Protein AF-0000000086034983 (afdb_homodimer)

Organism: Dendrobium nobile (NCBI:txid94219)

pLDDT: mean 88.92, std 17.41, range [31.22, 98.88]

Solvent-accessible surface area (backbone atoms only — not comparable to full-atom values): 8663 Å² total; per-residue (Å²): 131,74,75,64,92,64,78,87,52,60,51,79,51,65,70,58,24,52,54,49,41,54,55,49,50,53,51,48,50,51,47,51,51,50,46,27,44,33,48,69,35,36,31,39,39,40,36,40,47,97,85,66,48,80,46,74,46,64,33,84,63,25,66,58,56,50,51,52,52,51,54,53,52,57,63,71,97,129,73,77,64,92,63,76,87,53,60,51,80,51,65,71,58,25,52,53,48,41,55,55,48,50,52,51,49,49,51,48,52,52,49,46,26,43,33,48,69,34,36,32,40,39,39,35,40,46,97,86,65,48,79,45,74,46,65,34,85,65,26,65,60,55,48,50,54,52,50,53,53,52,58,62,73,98

InterPro domains:
  IPR002100 Transcription factor, MADS-box [PF00319] (10-57)
  IPR002100 Transcription factor, MADS-box [PR00404] (3-23)
  IPR002100 Transcription factor, MADS-box [PR00404] (23-38)
  IPR002100 Transcription factor, MADS-box [PR00404] (38-59)
  IPR002100 Transcription factor, MADS-box [PS50066] (1-61)
  IPR002100 Transcription factor, MADS-box [SM00432] (1-60)
  IPR036879 Transcription factor, MADS-box superfamily [G3DSA:3.40.1810.10] (14-73)
  IPR036879 Transcription factor, MADS-box superfamily [SSF55455] (2-64)
  IPR050142 MADS-box/MEF2 Transcription Factor [PTHR48019] (3-61)

Secondary structure (DSSP, 8-state):
-------------HHHHHHHHHHHHHHHHHHHHHHHHHHT-EEEEEEE-TT--EEEEE-TTHHHHHHHHHHHHHHH-/-----PPP-----HHHHHHHHHHHHHHHHHHHHHHHHHHT-EEEEEEE-TT--EEEEE-TTHHHHHHHHHHHHHHH-

Structure (mmCIF, N/CA/C/O backbone):
data_AF-0000000086034983-model_v1
#
loop_
_entity.id
_entity.type
_entity.pdbx_description
1 polymer 'MADS-box domain-containing protein'
#
loop_
_atom_site.group_PDB
_atom_site.id
_atom_site.type_symbol
_atom_site.label_atom_id
_atom_site.label_alt_id
_atom_site.label_comp_id
_atom_site.label_asym_id
_atom_site.label_entity_id
_atom_site.label_seq_id
_atom_site.pdbx_PDB_ins_code
_atom_site.Cartn_x
_atom_site.Cartn_y
_atom_site.Cartn_z
_atom_site.occupancy
_atom_site.B_iso_or_equiv
_atom_site.auth_seq_id
_atom_site.auth_comp_id
_atom_site.auth_asym_id
_atom_site.auth_atom_id
_atom_site.pdbx_PDB_model_num
ATOM 1 N N . MET A 1 1 ? -11.727 2.355 -26.031 1 31.22 1 MET A N 1
ATOM 2 C CA . MET A 1 1 ? -12.062 0.942 -25.875 1 31.22 1 MET A CA 1
ATOM 3 C C . MET A 1 1 ? -11.914 0.508 -24.422 1 31.22 1 MET A C 1
ATOM 5 O O . MET A 1 1 ? -10.844 0.65 -23.844 1 31.22 1 MET A O 1
ATOM 9 N N . GLY A 1 2 ? -12.852 0.705 -23.609 1 33.72 2 GLY A N 1
ATOM 10 C CA . GLY A 1 2 ? -12.977 0.355 -22.203 1 33.72 2 GLY A CA 1
ATOM 11 C C . GLY A 1 2 ? -12.695 -1.11 -21.922 1 33.72 2 GLY A C 1
ATOM 12 O O . GLY A 1 2 ? -13.281 -1.989 -22.562 1 33.72 2 GLY A O 1
ATOM 13 N N . ARG A 1 3 ? -11.547 -1.669 -22 1 44.16 3 ARG A N 1
ATOM 14 C CA . ARG A 1 3 ? -11.445 -3.125 -21.969 1 44.16 3 ARG A CA 1
ATOM 15 C C . ARG A 1 3 ? -12.477 -3.727 -21.031 1 44.16 3 ARG A C 1
ATOM 17 O O . ARG A 1 3 ? -12.977 -3.047 -20.125 1 44.16 3 ARG A O 1
ATOM 24 N N . GLY A 1 4 ? -13.617 -4.191 -21.531 1 47.16 4 GLY A N 1
ATOM 25 C CA . GLY A 1 4 ? -14.664 -4.898 -20.828 1 47.16 4 GLY A CA 1
ATOM 26 C C . GLY A 1 4 ? -14.281 -5.266 -19.406 1 47.16 4 GLY A C 1
ATOM 27 O O . GLY A 1 4 ? -13.109 -5.164 -19.031 1 47.16 4 GLY A O 1
ATOM 28 N N . LYS A 1 5 ? -15.25 -5.086 -18.516 1 60.44 5 LYS A N 1
ATOM 29 C CA . LYS A 1 5 ? -15.117 -5.512 -17.125 1 60.44 5 LYS A CA 1
ATOM 30 C C . LYS A 1 5 ? -14.477 -6.895 -17.031 1 60.44 5 LYS A C 1
ATOM 32 O O . LYS A 1 5 ? -15.164 -7.914 -17.125 1 60.44 5 LYS A O 1
ATOM 37 N N . THR A 1 6 ? -13.227 -6.938 -17.656 1 73.62 6 THR A N 1
ATOM 38 C CA . THR A 1 6 ? -12.625 -8.258 -17.531 1 73.62 6 THR A CA 1
ATOM 39 C C . THR A 1 6 ? -12.453 -8.633 -16.062 1 73.62 6 THR A C 1
ATOM 41 O O . THR A 1 6 ? -12.156 -7.777 -15.227 1 73.62 6 THR A O 1
ATOM 44 N N . GLU A 1 7 ? -12.805 -9.781 -15.859 1 87 7 GLU A N 1
ATOM 45 C CA . GLU A 1 7 ? -12.625 -10.32 -14.516 1 87 7 GLU A CA 1
ATOM 46 C C . GLU A 1 7 ? -11.156 -10.344 -14.125 1 87 7 GLU A C 1
ATOM 48 O O . GLU A 1 7 ? -10.297 -10.68 -14.938 1 87 7 GLU A O 1
ATOM 53 N N . LEU A 1 8 ? -10.898 -9.773 -13.047 1 94.56 8 LEU A N 1
ATOM 54 C CA . LEU A 1 8 ? -9.547 -9.828 -12.5 1 94.56 8 LEU A CA 1
ATOM 55 C C . LEU A 1 8 ? -9.156 -11.258 -12.148 1 94.56 8 LEU A C 1
ATOM 57 O O . LEU A 1 8 ? -9.805 -11.891 -11.305 1 94.56 8 LEU A O 1
ATOM 61 N N . LYS A 1 9 ? -8.172 -11.703 -12.859 1 96.25 9 LYS A N 1
ATOM 62 C CA . LYS A 1 9 ? -7.691 -13.062 -12.617 1 96.25 9 LYS A CA 1
ATOM 63 C C . LYS A 1 9 ? -6.168 -13.117 -12.648 1 96.25 9 LYS A C 1
ATOM 65 O O . LYS A 1 9 ? -5.523 -12.305 -13.312 1 96.25 9 LYS A O 1
ATOM 70 N N . ARG A 1 10 ? -5.703 -14.164 -12.008 1 97.44 10 ARG A N 1
ATOM 71 C CA . ARG A 1 10 ? -4.262 -14.391 -11.992 1 97.44 10 ARG A CA 1
ATOM 72 C C . ARG A 1 10 ? -3.719 -14.555 -13.414 1 97.44 10 ARG A C 1
ATOM 74 O O . ARG A 1 10 ? -4.328 -15.242 -14.234 1 97.44 10 ARG A O 1
ATOM 81 N N . ILE A 1 11 ? -2.615 -13.945 -13.547 1 97.75 11 ILE A N 1
ATOM 82 C CA . ILE A 1 11 ? -1.914 -14.117 -14.812 1 97.75 11 ILE A CA 1
ATOM 83 C C . ILE A 1 11 ? -1.232 -15.477 -14.852 1 97.75 11 ILE A C 1
ATOM 85 O O . ILE A 1 11 ? -0.445 -15.812 -13.961 1 97.75 11 ILE A O 1
ATOM 89 N N . ASP A 1 12 ? -1.409 -16.297 -15.883 1 97.62 12 ASP A N 1
ATOM 90 C CA . ASP A 1 12 ? -0.927 -17.672 -15.953 1 97.62 12 ASP A CA 1
ATOM 91 C C . ASP A 1 12 ? 0.537 -17.719 -16.391 1 97.62 12 ASP A C 1
ATOM 93 O O . ASP A 1 12 ? 1.312 -18.531 -15.891 1 97.62 12 ASP A O 1
ATOM 97 N N . SER A 1 13 ? 0.872 -16.938 -17.312 1 97.81 13 SER A N 1
ATOM 98 C CA . SER A 1 13 ? 2.262 -16.922 -17.75 1 97.81 13 SER A CA 1
ATOM 99 C C . SER A 1 13 ? 3.178 -16.375 -16.672 1 97.81 13 SER A C 1
ATOM 101 O O . SER A 1 13 ? 3.018 -15.234 -16.219 1 97.81 13 SER A O 1
ATOM 103 N N . SER A 1 14 ? 4.152 -17.172 -16.328 1 96.38 14 SER A N 1
ATOM 104 C CA . SER A 1 14 ? 5.066 -16.766 -15.266 1 96.38 14 SER A CA 1
ATOM 105 C C . SER A 1 14 ? 5.859 -15.523 -15.672 1 96.38 14 SER A C 1
ATOM 107 O O . SER A 1 14 ? 6.082 -14.633 -14.852 1 96.38 14 SER A O 1
ATOM 109 N N . THR A 1 15 ? 6.277 -15.492 -16.906 1 96.75 15 THR A N 1
ATOM 110 C CA . THR A 1 15 ? 7.062 -14.367 -17.406 1 96.75 15 THR A CA 1
ATOM 111 C C . THR A 1 15 ? 6.238 -13.078 -17.359 1 96.75 15 THR A C 1
ATOM 113 O O . THR A 1 15 ? 6.699 -12.055 -16.875 1 96.75 15 THR A O 1
ATOM 116 N N . SER A 1 16 ? 5.016 -13.141 -17.828 1 98.12 16 SER A N 1
ATOM 117 C CA . SER A 1 16 ? 4.141 -11.977 -17.828 1 98.12 16 SER A CA 1
ATOM 118 C C . SER A 1 16 ? 3.783 -11.562 -16.391 1 98.12 16 SER A C 1
ATOM 120 O O . SER A 1 16 ? 3.699 -10.367 -16.094 1 98.12 16 SER A O 1
ATOM 122 N N . ARG A 1 17 ? 3.598 -12.57 -15.594 1 97.81 17 ARG A N 1
ATOM 123 C CA . ARG A 1 17 ? 3.234 -12.312 -14.203 1 97.81 17 ARG A CA 1
ATOM 124 C C . ARG A 1 17 ? 4.352 -11.57 -13.477 1 97.81 17 ARG A C 1
ATOM 126 O O . ARG A 1 17 ? 4.09 -10.672 -12.672 1 97.81 17 ARG A O 1
ATOM 133 N N . ARG A 1 18 ? 5.469 -11.914 -13.75 1 97.44 18 ARG A N 1
ATOM 134 C CA . ARG A 1 18 ? 6.621 -11.273 -13.125 1 97.44 18 ARG A CA 1
ATOM 135 C C . ARG A 1 18 ? 6.777 -9.836 -13.609 1 97.44 18 ARG A C 1
ATOM 137 O O . ARG A 1 18 ? 7.094 -8.945 -12.82 1 97.44 18 ARG A O 1
ATOM 144 N N . VAL A 1 19 ? 6.598 -9.648 -14.898 1 98.25 19 VAL A N 1
ATOM 145 C CA . VAL A 1 19 ? 6.715 -8.312 -15.461 1 98.25 19 VAL A CA 1
ATOM 146 C C . VAL A 1 19 ? 5.625 -7.41 -14.883 1 98.25 19 VAL A C 1
ATOM 148 O O . VAL A 1 19 ? 5.895 -6.27 -14.492 1 98.25 19 VAL A O 1
ATOM 151 N N . THR A 1 20 ? 4.398 -7.883 -14.844 1 98.19 20 THR A N 1
ATOM 152 C CA . THR A 1 20 ? 3.277 -7.125 -14.297 1 98.19 20 THR A CA 1
ATOM 153 C C . THR A 1 20 ? 3.502 -6.809 -12.82 1 98.19 20 THR A C 1
ATOM 155 O O . THR A 1 20 ? 3.229 -5.695 -12.367 1 98.19 20 THR A O 1
ATOM 158 N N . PHE A 1 21 ? 4.031 -7.762 -12.117 1 98.62 21 PHE A N 1
ATOM 159 C CA . PHE A 1 21 ? 4.328 -7.52 -10.711 1 98.62 21 PHE A CA 1
ATOM 160 C C . PHE A 1 21 ? 5.238 -6.309 -10.547 1 98.62 21 PHE A C 1
ATOM 162 O O . PHE A 1 21 ? 4.965 -5.418 -9.742 1 98.62 21 PHE A O 1
ATOM 169 N N . SER A 1 22 ? 6.254 -6.297 -11.312 1 98.19 22 SER A N 1
ATOM 170 C CA . SER A 1 22 ? 7.223 -5.211 -11.188 1 98.19 22 SER A CA 1
ATOM 171 C C . SER A 1 22 ? 6.574 -3.859 -11.469 1 98.19 22 SER A C 1
ATOM 173 O O . SER A 1 22 ? 6.801 -2.893 -10.742 1 98.19 22 SER A O 1
ATOM 175 N N . LYS A 1 23 ? 5.793 -3.818 -12.469 1 98.25 23 LYS A N 1
ATOM 176 C CA . LYS A 1 23 ? 5.137 -2.572 -12.852 1 98.25 23 LYS A CA 1
ATOM 177 C C . LYS A 1 23 ? 4.125 -2.135 -11.797 1 98.25 23 LYS A C 1
ATOM 179 O O . LYS A 1 23 ? 4.117 -0.974 -11.383 1 98.25 23 LYS A O 1
ATOM 184 N N . GLN A 1 24 ? 3.35 -3.102 -11.398 1 98.56 24 GLN A N 1
ATOM 185 C CA . GLN A 1 24 ? 2.283 -2.791 -10.445 1 98.56 24 GLN A CA 1
ATOM 186 C C . GLN A 1 24 ? 2.85 -2.48 -9.062 1 98.56 24 GLN A C 1
ATOM 188 O O . GLN A 1 24 ? 2.305 -1.646 -8.336 1 98.56 24 GLN A O 1
ATOM 193 N N . MET A 1 25 ? 3.873 -3.146 -8.742 1 98.69 25 MET A N 1
ATOM 194 C CA . MET A 1 25 ? 4.48 -2.893 -7.441 1 98.69 25 MET A CA 1
ATOM 195 C C . MET A 1 25 ? 5.051 -1.48 -7.371 1 98.69 25 MET A C 1
ATOM 197 O O . MET A 1 25 ? 4.871 -0.781 -6.375 1 98.69 25 MET A O 1
ATOM 201 N N . LYS A 1 26 ? 5.699 -1.016 -8.398 1 98.56 26 LYS A N 1
ATOM 202 C CA . LYS A 1 26 ? 6.227 0.344 -8.469 1 98.56 26 LYS A CA 1
ATOM 203 C C . LYS A 1 26 ? 5.102 1.374 -8.367 1 98.56 26 LYS A C 1
ATOM 205 O O . LYS A 1 26 ? 5.242 2.385 -7.672 1 98.56 26 LYS A O 1
ATOM 210 N N . CYS A 1 27 ? 4.043 1.103 -9.062 1 98.5 27 CYS A N 1
ATOM 211 C CA . CYS A 1 27 ? 2.885 1.987 -9.023 1 98.5 27 CYS A CA 1
ATOM 212 C C . CYS A 1 27 ? 2.326 2.088 -7.609 1 98.5 27 CYS A C 1
ATOM 214 O O . CYS A 1 27 ? 2.021 3.182 -7.133 1 98.5 27 CYS A O 1
ATOM 216 N N . LEU A 1 28 ? 2.207 0.948 -7.008 1 98.88 28 LEU A N 1
ATOM 217 C CA . LEU A 1 28 ? 1.655 0.893 -5.66 1 98.88 28 LEU A CA 1
ATOM 218 C C . LEU A 1 28 ? 2.508 1.704 -4.691 1 98.88 28 LEU A C 1
ATOM 220 O O . LEU A 1 28 ? 1.982 2.504 -3.914 1 98.88 28 LEU A O 1
ATOM 224 N N . LEU A 1 29 ? 3.832 1.535 -4.805 1 98.81 29 LEU A N 1
ATOM 225 C CA . LEU A 1 29 ? 4.734 2.252 -3.908 1 98.81 29 LEU A CA 1
ATOM 226 C C . LEU A 1 29 ? 4.695 3.752 -4.184 1 98.81 29 LEU A C 1
ATOM 228 O O . LEU A 1 29 ? 4.73 4.559 -3.254 1 98.81 29 LEU A O 1
ATOM 232 N N . LYS A 1 30 ? 4.637 4.105 -5.414 1 98.44 30 LYS A N 1
ATOM 233 C CA . LYS A 1 30 ? 4.547 5.52 -5.77 1 98.44 30 LYS A CA 1
ATOM 234 C C . LYS A 1 30 ? 3.281 6.152 -5.191 1 98.44 30 LYS A C 1
ATOM 236 O O . LYS A 1 30 ? 3.322 7.266 -4.664 1 98.44 30 LYS A O 1
ATOM 241 N N . LYS A 1 31 ? 2.182 5.395 -5.266 1 98.62 31 LYS A N 1
ATOM 242 C CA . LYS A 1 31 ? 0.918 5.926 -4.766 1 98.62 31 LYS A CA 1
ATOM 243 C C . LYS A 1 31 ? 0.943 6.059 -3.246 1 98.62 31 LYS A C 1
ATOM 245 O O . LYS A 1 31 ? 0.333 6.977 -2.688 1 98.62 31 LYS A O 1
ATOM 250 N N . ALA A 1 32 ? 1.593 5.164 -2.576 1 98.81 32 ALA A N 1
ATOM 251 C CA . ALA A 1 32 ? 1.742 5.281 -1.128 1 98.81 32 ALA A CA 1
ATOM 252 C C . ALA A 1 32 ? 2.555 6.516 -0.757 1 98.81 32 ALA A C 1
ATOM 254 O O . ALA A 1 32 ? 2.221 7.227 0.196 1 98.81 32 ALA A O 1
ATOM 255 N N . PHE A 1 33 ? 3.631 6.766 -1.498 1 98.62 33 PHE A N 1
ATOM 256 C CA . PHE A 1 33 ? 4.461 7.945 -1.269 1 98.62 33 PHE A CA 1
ATOM 257 C C . PHE A 1 33 ? 3.66 9.219 -1.487 1 98.62 33 PHE A C 1
ATOM 259 O O . PHE A 1 33 ? 3.729 10.148 -0.678 1 98.62 33 PHE A O 1
ATOM 266 N N . VAL A 1 34 ? 2.961 9.258 -2.545 1 98.38 34 VAL A N 1
ATOM 267 C CA . VAL A 1 34 ? 2.145 10.422 -2.883 1 98.38 34 VAL A CA 1
ATOM 268 C C . VAL A 1 34 ? 1.138 10.688 -1.768 1 98.38 34 VAL A C 1
ATOM 270 O O . VAL A 1 34 ? 1.017 11.82 -1.288 1 98.38 34 VAL A O 1
ATOM 273 N N . LEU A 1 35 ? 0.481 9.633 -1.382 1 98.5 35 LEU A N 1
ATOM 274 C CA . LEU A 1 35 ? -0.49 9.758 -0.299 1 98.5 35 LEU A CA 1
ATOM 275 C C . LEU A 1 35 ? 0.162 10.336 0.954 1 98.5 35 LEU A C 1
ATOM 277 O O . LEU A 1 35 ? -0.385 11.242 1.58 1 98.5 35 LEU A O 1
ATOM 281 N N . SER A 1 36 ? 1.319 9.789 1.324 1 98.62 36 SER A N 1
ATOM 282 C CA . SER A 1 36 ? 2.023 10.203 2.533 1 98.62 36 SER A CA 1
ATOM 283 C C . SER A 1 36 ? 2.379 11.688 2.484 1 98.62 36 SER A C 1
ATOM 285 O O . SER A 1 36 ? 2.268 12.391 3.488 1 98.62 36 SER A O 1
ATOM 287 N N . VAL A 1 37 ? 2.779 12.164 1.363 1 98 37 VAL A N 1
ATOM 288 C CA . VAL A 1 37 ? 3.236 13.539 1.237 1 98 37 VAL A CA 1
ATOM 289 C C . VAL A 1 37 ? 2.033 14.477 1.137 1 98 37 VAL A C 1
ATOM 291 O O . VAL A 1 37 ? 1.942 15.461 1.872 1 98 37 VAL A O 1
ATOM 294 N N . LEU A 1 38 ? 1.085 14.125 0.325 1 97.88 38 LEU A N 1
ATOM 295 C CA . LEU A 1 38 ? -0.048 15.016 0.096 1 97.88 38 LEU A CA 1
ATOM 296 C C . LEU A 1 38 ? -0.888 15.164 1.36 1 97.88 38 LEU A C 1
ATOM 298 O O . LEU A 1 38 ? -1.397 16.25 1.648 1 97.88 38 LEU A O 1
ATOM 302 N N . CYS A 1 39 ? -0.994 14.07 2.041 1 98.31 39 CYS A N 1
ATOM 303 C CA . CYS A 1 39 ? -1.974 14.086 3.123 1 98.31 39 CYS A CA 1
ATOM 304 C C . CYS A 1 39 ? -1.285 14.07 4.48 1 98.31 39 CYS A C 1
ATOM 306 O O . CYS A 1 39 ? -1.949 14.109 5.52 1 98.31 39 CYS A O 1
ATOM 308 N N . HIS A 1 40 ? 0.029 13.977 4.492 1 97.56 40 HIS A N 1
ATOM 309 C CA . HIS A 1 40 ? 0.793 13.93 5.734 1 97.56 40 HIS A CA 1
ATOM 310 C C . HIS A 1 40 ? 0.24 12.875 6.688 1 97.56 40 HIS A C 1
ATOM 312 O O . HIS A 1 40 ? -0.056 13.172 7.844 1 97.56 40 HIS A O 1
ATOM 318 N N . VAL A 1 41 ? 0.112 11.734 6.207 1 97.69 41 VAL A N 1
ATOM 319 C CA . VAL A 1 41 ? -0.403 10.625 7.008 1 97.69 41 VAL A CA 1
ATOM 320 C C . VAL A 1 41 ? 0.63 9.508 7.066 1 97.69 41 VAL A C 1
ATOM 322 O O . VAL A 1 41 ? 1.572 9.477 6.27 1 97.69 41 VAL A O 1
ATOM 325 N N . GLU A 1 42 ? 0.419 8.602 8.047 1 97.81 42 GLU A N 1
ATOM 326 C CA . GLU A 1 42 ? 1.254 7.41 8.164 1 97.81 42 GLU A CA 1
ATOM 327 C C . GLU A 1 42 ? 0.714 6.273 7.297 1 97.81 42 GLU A C 1
ATOM 329 O O . GLU A 1 42 ? -0.473 5.949 7.363 1 97.81 42 GLU A O 1
ATOM 334 N N . VAL A 1 43 ? 1.562 5.766 6.5 1 98.56 43 VAL A N 1
ATOM 335 C CA . VAL A 1 43 ? 1.181 4.695 5.586 1 98.56 43 VAL A CA 1
ATOM 336 C C . VAL A 1 43 ? 2.332 3.701 5.449 1 98.56 43 VAL A C 1
ATOM 338 O O . VAL A 1 43 ? 3.502 4.094 5.445 1 98.56 43 VAL A O 1
ATOM 341 N N . GLY A 1 44 ? 2.016 2.447 5.418 1 98.62 44 GLY A N 1
ATOM 342 C CA . GLY A 1 44 ? 2.953 1.365 5.168 1 98.62 44 GLY A CA 1
ATOM 343 C C . GLY A 1 44 ? 2.459 0.376 4.133 1 98.62 44 GLY A C 1
ATOM 344 O O . GLY A 1 44 ? 1.273 0.04 4.102 1 98.62 44 GLY A O 1
ATOM 345 N N . VAL A 1 45 ? 3.342 -0.047 3.238 1 98.75 45 VAL A N 1
ATOM 346 C CA . VAL A 1 45 ? 3.098 -1.077 2.234 1 98.75 45 VAL A CA 1
ATOM 347 C C . VAL A 1 45 ? 4.203 -2.129 2.293 1 98.75 45 VAL A C 1
ATOM 349 O O . VAL A 1 45 ? 5.383 -1.793 2.434 1 98.75 45 VAL A O 1
ATOM 352 N N . ILE A 1 46 ? 3.793 -3.346 2.189 1 98.19 46 ILE A N 1
ATOM 353 C CA . ILE A 1 46 ? 4.762 -4.43 2.098 1 98.19 46 ILE A CA 1
ATOM 354 C C . ILE A 1 46 ? 4.246 -5.508 1.148 1 98.19 46 ILE A C 1
ATOM 356 O O . ILE A 1 46 ? 3.061 -5.852 1.175 1 98.19 46 ILE A O 1
ATOM 360 N N . ALA A 1 47 ? 5.105 -6.012 0.31 1 9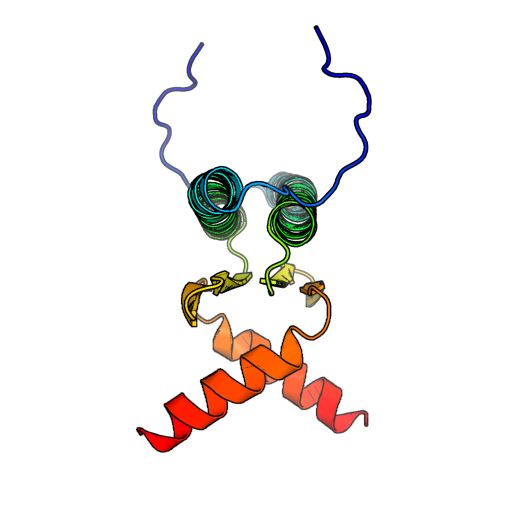8.31 47 ALA A N 1
ATOM 361 C CA . ALA A 1 47 ? 4.754 -7.113 -0.582 1 98.31 47 ALA A CA 1
ATOM 362 C C . ALA A 1 47 ? 5.922 -8.078 -0.753 1 98.31 47 ALA A C 1
ATOM 364 O O . ALA A 1 47 ? 7.078 -7.711 -0.519 1 98.31 47 ALA A O 1
ATOM 365 N N . PHE A 1 48 ? 5.578 -9.219 -1.139 1 96.81 48 PHE A N 1
ATOM 366 C CA . PHE A 1 48 ? 6.559 -10.281 -1.327 1 96.81 48 PHE A CA 1
ATOM 367 C C . PHE A 1 48 ? 6.488 -10.836 -2.74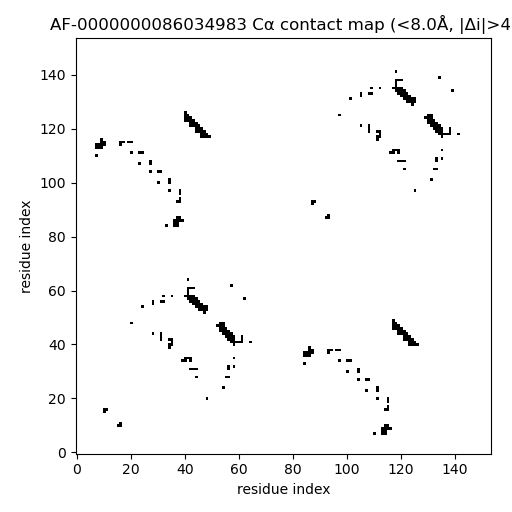6 1 96.81 48 PHE A C 1
ATOM 369 O O . PHE A 1 48 ? 5.414 -11.203 -3.223 1 96.81 48 PHE A O 1
ATOM 376 N N . SER A 1 49 ? 7.641 -10.891 -3.371 1 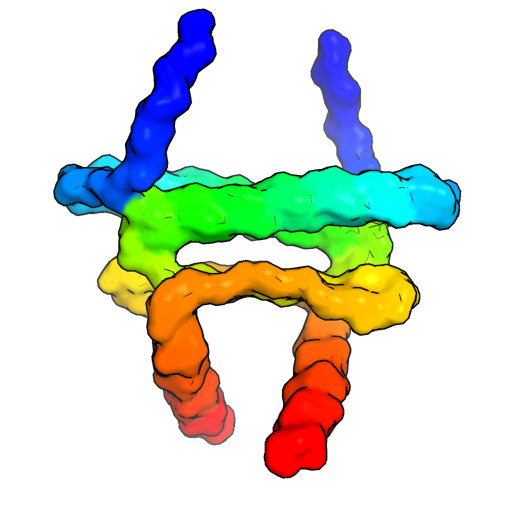96 49 SER A N 1
ATOM 377 C CA . SER A 1 49 ? 7.676 -11.492 -4.699 1 96 49 SER A CA 1
ATOM 378 C C . SER A 1 49 ? 7.695 -13.016 -4.613 1 96 49 SER A C 1
ATOM 380 O O . SER A 1 49 ? 7.891 -13.578 -3.535 1 96 49 SER A O 1
ATOM 382 N N . SER A 1 50 ? 7.5 -13.562 -5.805 1 93.38 50 SER A N 1
ATOM 383 C CA . SER A 1 50 ? 7.543 -15.023 -5.875 1 93.38 50 SER A CA 1
ATOM 384 C C . SER A 1 50 ? 8.945 -15.547 -5.574 1 93.38 50 SER A C 1
ATOM 386 O O . SER A 1 50 ? 9.109 -16.703 -5.199 1 93.38 50 SER A O 1
ATOM 388 N N . GLN A 1 51 ? 9.945 -14.672 -5.742 1 92.62 51 GLN A N 1
ATOM 389 C CA . GLN A 1 51 ? 11.328 -15.07 -5.484 1 92.62 51 GLN A CA 1
ATOM 390 C C . GLN A 1 51 ? 11.719 -14.781 -4.043 1 92.62 51 GLN A C 1
ATOM 392 O O . GLN A 1 51 ? 12.859 -15.039 -3.643 1 92.62 51 GLN A O 1
ATOM 397 N N . GLY A 1 52 ? 10.867 -14.195 -3.291 1 89.81 52 GLY A N 1
ATOM 398 C CA . GLY A 1 52 ? 11.141 -13.969 -1.881 1 89.81 52 GLY A CA 1
ATOM 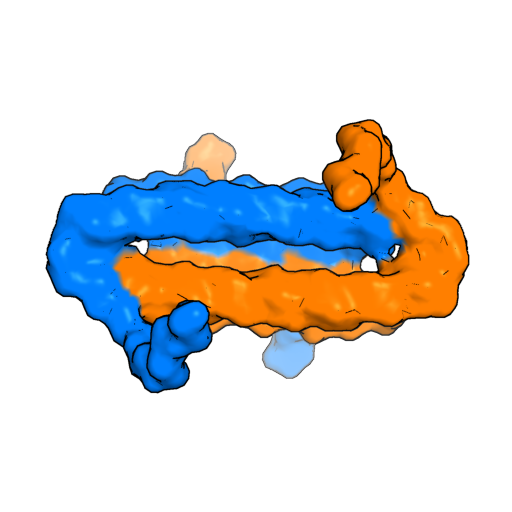399 C C . GLY A 1 52 ? 11.68 -12.586 -1.592 1 89.81 52 GLY A C 1
ATOM 400 O O . GLY A 1 52 ? 12.07 -12.289 -0.462 1 89.81 52 GLY A O 1
ATOM 401 N N . LYS A 1 53 ? 11.727 -11.844 -2.588 1 94.25 53 LYS A N 1
ATOM 402 C CA . LYS A 1 53 ? 12.164 -10.469 -2.377 1 94.25 53 LYS A CA 1
ATOM 403 C C . LYS A 1 53 ? 11.078 -9.648 -1.692 1 94.25 53 LYS A C 1
ATOM 405 O O . LYS A 1 53 ? 9.891 -9.789 -2.008 1 94.25 53 LYS A O 1
ATOM 410 N N . VAL A 1 54 ? 11.57 -8.781 -0.769 1 96 54 VAL A N 1
ATOM 411 C CA . VAL A 1 54 ? 10.641 -7.938 -0.03 1 96 54 VAL A CA 1
ATOM 412 C C . VAL A 1 54 ? 10.633 -6.527 -0.621 1 96 54 VAL A C 1
ATOM 414 O O . VAL A 1 54 ? 11.695 -5.945 -0.861 1 96 54 VAL A O 1
ATOM 417 N N . TYR A 1 55 ? 9.469 -5.973 -0.908 1 97.62 55 TYR A N 1
ATOM 418 C CA . TYR A 1 55 ? 9.242 -4.594 -1.317 1 97.62 55 TYR A CA 1
ATOM 419 C C . 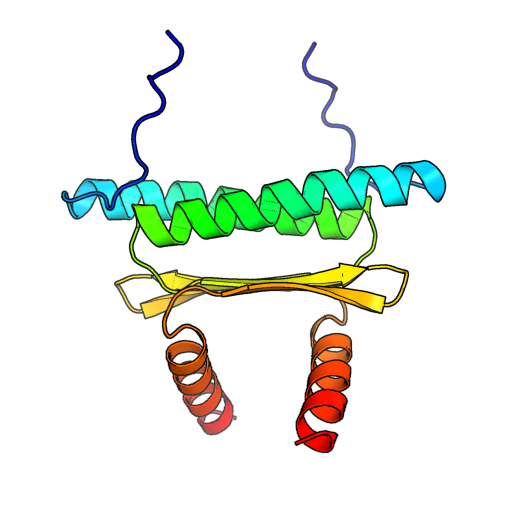TYR A 1 55 ? 8.422 -3.842 -0.275 1 97.62 55 TYR A C 1
ATOM 421 O O . TYR A 1 55 ? 7.426 -4.363 0.231 1 97.62 55 TYR A O 1
ATOM 429 N N . ASP A 1 56 ? 8.891 -2.629 0.042 1 97.06 56 ASP A N 1
ATOM 430 C CA . ASP A 1 56 ? 8.109 -1.95 1.077 1 97.06 56 ASP A CA 1
ATOM 431 C C . ASP A 1 56 ? 8.266 -0.434 0.974 1 97.06 56 ASP A C 1
ATOM 433 O O . ASP A 1 56 ? 9.156 0.058 0.275 1 97.06 56 ASP A O 1
ATOM 437 N N . PHE A 1 57 ? 7.387 0.256 1.493 1 98.38 57 PHE A N 1
ATOM 438 C CA . PHE A 1 57 ? 7.367 1.688 1.765 1 98.38 57 PHE A CA 1
ATOM 439 C C . PHE A 1 57 ? 6.742 1.974 3.125 1 98.38 57 PHE A C 1
ATOM 441 O O . PHE A 1 57 ? 5.758 1.341 3.506 1 98.38 57 PHE A O 1
ATOM 448 N N . ALA A 1 58 ? 7.355 2.85 3.809 1 98 58 ALA A N 1
ATOM 449 C CA . ALA A 1 58 ? 6.789 3.316 5.07 1 98 58 ALA A CA 1
ATOM 450 C C . ALA A 1 58 ? 7.059 4.805 5.277 1 98 58 ALA A C 1
ATOM 452 O O . ALA A 1 58 ? 8.18 5.273 5.086 1 98 58 ALA A O 1
ATOM 453 N N . SER A 1 59 ? 5.984 5.527 5.535 1 97.06 59 SER A N 1
ATOM 454 C CA . SER A 1 59 ? 6.176 6.941 5.848 1 97.06 59 SER A CA 1
ATOM 455 C C . SER A 1 59 ? 6.91 7.121 7.168 1 97.06 59 SER A C 1
ATOM 457 O O . SER A 1 59 ? 7.125 6.156 7.906 1 97.06 59 SER A O 1
ATOM 459 N N . SER A 1 60 ? 7.176 8.422 7.426 1 90.12 60 SER A N 1
ATOM 460 C CA . SER A 1 60 ? 7.934 8.703 8.641 1 90.12 60 SER A CA 1
ATOM 461 C C . SER A 1 60 ? 7.141 8.328 9.891 1 90.12 60 SER A C 1
ATOM 463 O O . SER A 1 60 ? 5.941 8.609 9.977 1 90.12 60 SER A O 1
ATOM 465 N N . CYS A 1 61 ? 7.621 7.547 10.812 1 91.12 61 CYS A N 1
ATOM 466 C CA . CYS A 1 61 ? 7.074 7.184 12.109 1 91.12 61 CYS A CA 1
ATOM 467 C C . CYS A 1 61 ? 5.98 6.129 11.969 1 91.12 61 CYS A C 1
ATOM 469 O O . CYS A 1 61 ? 5.172 5.941 12.875 1 91.12 61 CYS A O 1
ATOM 471 N N . PHE A 1 62 ? 5.859 5.688 10.836 1 94.44 62 PHE A N 1
ATOM 472 C CA . PHE A 1 62 ? 4.852 4.668 10.562 1 94.44 62 PHE A CA 1
ATOM 473 C C . PHE A 1 62 ? 4.879 3.584 11.633 1 94.44 62 PHE A C 1
ATOM 475 O O . PHE A 1 62 ? 3.83 3.16 12.125 1 94.44 62 PHE A O 1
ATOM 482 N N . PHE A 1 63 ? 6.004 3.148 12.023 1 90.75 63 PHE A N 1
ATOM 483 C CA . PHE A 1 63 ? 6.137 2.012 12.93 1 90.75 63 PHE A CA 1
ATOM 484 C C . PHE A 1 63 ? 5.688 2.387 14.336 1 90.75 63 PHE A C 1
ATOM 486 O O . PHE A 1 63 ? 5.195 1.539 15.086 1 90.75 63 PHE A O 1
ATOM 493 N N . LEU A 1 64 ? 5.879 3.639 14.633 1 92 64 LEU A N 1
ATOM 494 C CA . LEU A 1 64 ? 5.359 4.113 15.914 1 92 64 LEU A CA 1
ATOM 495 C C . LEU A 1 64 ? 3.836 4.012 15.953 1 92 64 LEU A C 1
ATOM 497 O O . LEU A 1 64 ? 3.266 3.527 16.922 1 92 64 LEU A O 1
ATOM 501 N N . SER A 1 65 ? 3.215 4.457 14.945 1 92.38 65 SER A N 1
ATOM 502 C CA . SER A 1 65 ? 1.761 4.387 14.844 1 92.38 65 SER A CA 1
ATOM 503 C C . SER A 1 65 ? 1.275 2.941 14.828 1 92.38 65 SER A C 1
ATOM 505 O O . SER A 1 65 ? 0.298 2.602 15.492 1 92.38 65 SER A O 1
ATOM 507 N N . LEU A 1 66 ? 1.928 2.146 14.086 1 91.25 66 LEU A N 1
ATOM 508 C CA . LEU A 1 66 ? 1.568 0.734 14.008 1 91.25 66 LEU A CA 1
ATOM 509 C C . LEU A 1 66 ? 1.655 0.07 15.375 1 91.25 66 LEU A C 1
ATOM 511 O O . LEU A 1 66 ? 0.77 -0.7 15.758 1 91.25 66 LEU A O 1
ATOM 515 N N . SER A 1 67 ? 2.768 0.313 16.062 1 89.94 67 SER A N 1
ATOM 516 C CA . SER A 1 67 ? 2.947 -0.251 17.391 1 89.94 67 SER A CA 1
ATOM 517 C C . SER A 1 67 ? 1.799 0.137 18.312 1 89.94 67 SER A C 1
ATOM 519 O O . SER A 1 67 ? 1.348 -0.673 19.125 1 89.94 67 SER A O 1
ATOM 521 N N . HIS A 1 68 ? 1.369 1.34 18.203 1 89.5 68 HIS A N 1
ATOM 522 C CA . HIS A 1 68 ? 0.269 1.821 19.031 1 89.5 68 HIS A CA 1
ATOM 523 C C . HIS A 1 68 ? -1.013 1.044 18.75 1 89.5 68 HIS A C 1
ATOM 525 O O . HIS A 1 68 ? -1.724 0.655 19.672 1 89.5 68 HIS A O 1
ATOM 531 N N . VAL A 1 69 ? -1.249 0.815 17.578 1 85.44 69 VAL A N 1
ATOM 532 C CA . VAL A 1 69 ? -2.461 0.109 17.188 1 85.44 69 VAL A CA 1
ATOM 533 C C . VAL A 1 69 ? -2.379 -1.351 17.625 1 85.44 69 VAL A C 1
ATOM 535 O O . VAL A 1 69 ? -3.365 -1.92 18.094 1 85.44 69 VAL A O 1
ATOM 538 N N . LEU A 1 70 ? -1.268 -1.977 17.406 1 82.31 70 LEU A N 1
ATOM 539 C CA . LEU A 1 70 ? -1.082 -3.377 17.766 1 82.31 70 LEU A CA 1
ATOM 540 C C . LEU A 1 70 ? -1.178 -3.562 19.281 1 82.31 70 LEU A C 1
ATOM 542 O O . LEU A 1 70 ? -1.703 -4.574 19.75 1 82.31 70 LEU A O 1
ATOM 546 N N . ASP A 1 71 ? -0.635 -2.688 20.031 1 81.69 71 ASP A N 1
ATOM 547 C CA . ASP A 1 71 ? -0.717 -2.736 21.484 1 81.69 71 ASP A CA 1
ATOM 548 C C . ASP A 1 71 ? -2.164 -2.615 21.969 1 81.69 71 ASP A C 1
ATOM 550 O O . ASP A 1 71 ? -2.578 -3.309 22.891 1 81.69 71 ASP A O 1
ATOM 554 N N . TYR A 1 72 ? -2.824 -1.78 21.297 1 71.62 72 TYR A N 1
ATOM 555 C CA . TYR A 1 72 ? -4.223 -1.584 21.672 1 71.62 72 TYR A CA 1
ATOM 556 C C . TYR A 1 72 ? -5.066 -2.791 21.266 1 71.62 72 TYR A C 1
ATOM 558 O O . TYR A 1 72 ? -5.969 -3.193 22.016 1 71.62 72 TYR A O 1
ATOM 566 N N . ALA A 1 73 ? -4.824 -3.379 20.125 1 68.56 73 ALA A N 1
ATOM 567 C CA . ALA A 1 73 ? -5.559 -4.562 19.688 1 68.56 73 ALA A CA 1
ATOM 568 C C . ALA A 1 73 ? -5.199 -5.777 20.547 1 68.56 73 ALA A C 1
ATOM 570 O O . ALA A 1 73 ? -6.027 -6.668 20.75 1 68.56 73 ALA A O 1
ATOM 571 N N . GLY A 1 74 ? -3.906 -5.953 20.703 1 58.66 74 GLY A N 1
ATOM 572 C CA . GLY A 1 74 ? -3.496 -7.035 21.594 1 58.66 74 GLY A CA 1
ATOM 573 C C . GLY A 1 74 ? -4.109 -6.945 22.969 1 58.66 74 GLY A C 1
ATOM 574 O O . GLY A 1 74 ? -4.355 -7.965 23.609 1 58.66 74 GLY A O 1
ATOM 575 N N . PHE A 1 75 ? -4.227 -5.707 23.469 1 47.91 75 PHE A N 1
ATOM 576 C CA . PHE A 1 75 ? -4.84 -5.57 24.781 1 47.91 75 PHE A CA 1
ATOM 577 C C . PHE A 1 75 ? -6.32 -5.938 24.734 1 47.91 75 PHE A C 1
ATOM 579 O O . PHE A 1 75 ? -6.898 -6.344 25.75 1 47.91 75 PHE A O 1
ATOM 586 N N . ARG A 1 76 ? -6.957 -5.711 23.656 1 42 76 ARG A N 1
ATOM 587 C CA . ARG A 1 76 ? -8.375 -6.066 23.672 1 42 76 ARG A CA 1
ATOM 588 C C . ARG A 1 76 ? -8.57 -7.559 23.422 1 42 76 ARG A C 1
ATOM 590 O O . ARG A 1 76 ? -9.688 -8.062 23.484 1 42 76 ARG A O 1
ATOM 597 N N . GLY A 1 77 ? -7.641 -8.258 23.016 1 37.34 77 GLY A N 1
ATOM 598 C CA . GLY A 1 77 ? -7.871 -9.695 23.016 1 37.34 77 GLY A CA 1
ATOM 599 C C . GLY A 1 77 ? -7.609 -10.344 24.359 1 37.34 77 GLY A C 1
ATOM 600 O O . GLY A 1 77 ? -6.902 -9.773 25.203 1 37.34 77 GLY A O 1
ATOM 601 N N . MET B 1 1 ? -2.844 19.656 -21 1 31.67 1 MET B N 1
ATOM 602 C CA . MET B 1 1 ? -2.113 20.484 -20.047 1 31.67 1 MET B CA 1
ATOM 603 C C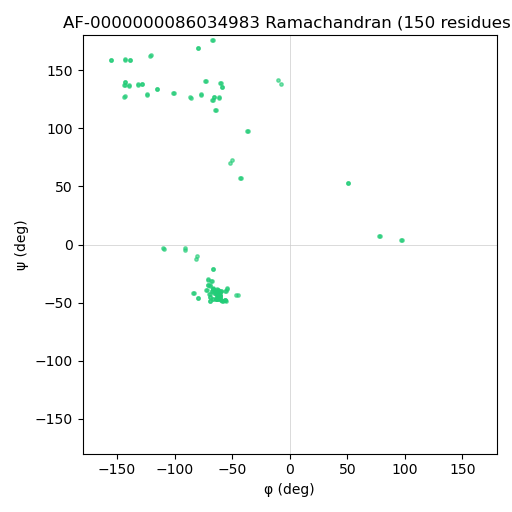 . MET B 1 1 ? -1.458 19.641 -18.969 1 31.67 1 MET B C 1
ATOM 605 O O . MET B 1 1 ? -2.141 18.891 -18.25 1 31.67 1 MET B O 1
ATOM 609 N N . GLY B 1 2 ? -0.368 19.062 -19.188 1 34.06 2 GLY B N 1
ATOM 610 C CA . GLY B 1 2 ? 0.451 18.266 -18.297 1 34.06 2 GLY B CA 1
ATOM 611 C C . GLY B 1 2 ? 0.733 18.953 -16.969 1 34.06 2 GLY B C 1
ATOM 612 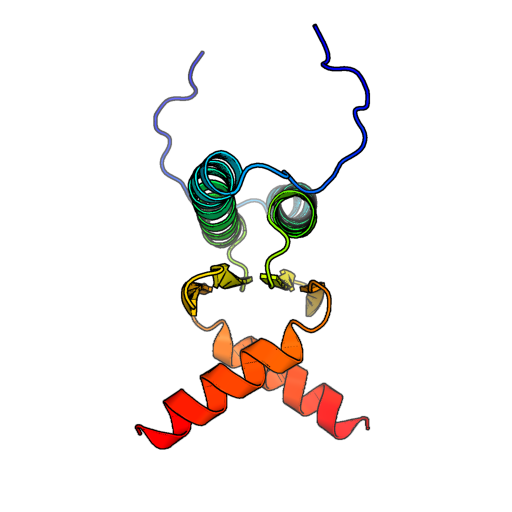O O . GLY B 1 2 ? 1.157 20.109 -16.938 1 34.06 2 GLY B O 1
ATOM 613 N N . ARG B 1 3 ? -0.123 19.109 -16.031 1 44.62 3 ARG B N 1
ATOM 614 C CA . ARG B 1 3 ? 0.17 19.984 -14.906 1 44.62 3 ARG B CA 1
ATOM 615 C C . ARG B 1 3 ? 1.638 19.891 -14.508 1 44.62 3 ARG B C 1
ATOM 617 O O . ARG B 1 3 ? 2.305 18.891 -14.805 1 44.62 3 ARG B O 1
ATOM 624 N N . GLY B 1 4 ? 2.486 20.812 -14.969 1 47.47 4 GLY B N 1
ATOM 625 C CA . GLY B 1 4 ? 3.889 20.953 -14.617 1 47.47 4 GLY B CA 1
ATOM 626 C C . GLY B 1 4 ? 4.305 20.078 -13.445 1 47.47 4 GLY B C 1
ATOM 627 O O . GLY B 1 4 ? 3.457 19.516 -12.75 1 47.47 4 GLY B O 1
ATOM 628 N N . LYS B 1 5 ? 5.52 19.547 -13.57 1 60.59 5 LYS B N 1
ATOM 629 C CA . LYS B 1 5 ? 6.164 18.812 -12.484 1 60.59 5 LYS B CA 1
ATOM 630 C C . LYS B 1 5 ? 5.965 19.516 -11.148 1 60.59 5 LYS B C 1
ATOM 632 O O . LYS B 1 5 ? 6.73 20.406 -10.797 1 60.59 5 LYS B O 1
ATOM 637 N N . THR B 1 6 ? 4.617 19.703 -10.852 1 73.94 6 THR B N 1
ATOM 638 C CA . THR B 1 6 ? 4.445 20.359 -9.562 1 73.94 6 THR B CA 1
ATOM 639 C C . THR B 1 6 ? 5.078 19.531 -8.445 1 73.94 6 THR B C 1
ATOM 641 O O . THR B 1 6 ? 5.035 18.297 -8.477 1 73.94 6 THR B O 1
ATOM 644 N N . GLU B 1 7 ? 5.707 20.219 -7.691 1 87.19 7 GLU B N 1
ATOM 645 C CA . GLU B 1 7 ? 6.301 19.594 -6.516 1 87.19 7 GLU B CA 1
ATOM 646 C C . GLU B 1 7 ? 5.23 19 -5.605 1 87.19 7 GLU B C 1
ATOM 648 O O . GLU B 1 7 ? 4.18 19.609 -5.398 1 87.19 7 GLU B O 1
ATOM 653 N N . LEU B 1 8 ? 5.41 17.812 -5.32 1 94.62 8 LEU B N 1
ATOM 654 C CA . LEU B 1 8 ? 4.516 17.156 -4.363 1 94.62 8 LEU B CA 1
ATOM 655 C C . LEU B 1 8 ? 4.66 17.781 -2.98 1 94.62 8 LEU B C 1
ATOM 657 O O . LEU B 1 8 ? 5.738 17.75 -2.387 1 94.62 8 LEU B O 1
ATOM 661 N N . LYS B 1 9 ? 3.586 18.359 -2.572 1 96.31 9 LYS B N 1
ATOM 662 C CA . LYS B 1 9 ? 3.578 19 -1.26 1 96.31 9 LYS B CA 1
ATOM 663 C C . LYS B 1 9 ? 2.27 18.734 -0.524 1 96.31 9 LYS B C 1
ATOM 665 O O . LYS B 1 9 ? 1.232 18.5 -1.153 1 96.31 9 LYS B O 1
ATOM 670 N N . ARG B 1 10 ? 2.391 18.891 0.774 1 97.5 10 ARG B N 1
ATOM 671 C CA . ARG B 1 10 ? 1.209 18.719 1.613 1 97.5 10 ARG B CA 1
ATOM 672 C C . ARG B 1 10 ? 0.119 19.719 1.231 1 97.5 10 ARG B C 1
ATOM 674 O O . ARG B 1 10 ? 0.401 20.891 0.994 1 97.5 10 ARG B O 1
ATOM 681 N N . ILE B 1 11 ? -1.012 19.156 1.251 1 97.69 11 ILE B N 1
ATOM 682 C CA . ILE B 1 11 ? -2.172 20.016 1.027 1 97.69 11 ILE B CA 1
ATOM 683 C C . ILE B 1 11 ? -2.475 20.812 2.293 1 97.69 11 ILE B C 1
ATOM 685 O O . ILE B 1 11 ? -2.654 20.25 3.369 1 97.69 11 ILE B O 1
ATOM 689 N N . ASP B 1 12 ? -2.643 22.125 2.221 1 97.62 12 ASP B N 1
ATOM 690 C CA . ASP B 1 12 ? -2.789 23 3.379 1 97.62 12 ASP B CA 1
ATOM 691 C C . ASP B 1 12 ? -4.234 23.031 3.873 1 97.62 12 ASP B C 1
ATOM 693 O O . ASP B 1 12 ? -4.48 23.047 5.078 1 97.62 12 ASP B O 1
ATOM 697 N N . SER B 1 13 ? -5.133 23.094 2.998 1 97.81 13 SER B N 1
ATOM 698 C CA . SER B 1 13 ? -6.535 23.094 3.402 1 97.81 13 SER B CA 1
ATOM 699 C C . SER B 1 13 ? -6.926 21.75 4.027 1 97.81 13 SER B C 1
ATOM 701 O O . SER B 1 13 ? -6.824 20.703 3.387 1 97.81 13 SER B O 1
ATOM 703 N N . SER B 1 14 ? -7.43 21.844 5.223 1 96.44 14 SER B N 1
ATOM 704 C CA . SER B 1 14 ? -7.809 20.625 5.926 1 96.44 14 SER B CA 1
ATOM 705 C C . SER B 1 14 ? -8.945 19.906 5.207 1 96.44 14 SER B C 1
ATOM 707 O O . SER B 1 14 ? -8.945 18.672 5.113 1 96.44 14 SER B O 1
ATOM 709 N N . THR B 1 15 ? -9.898 20.672 4.734 1 96.75 15 THR B N 1
ATOM 710 C CA . THR B 1 15 ? -11.039 20.094 4.043 1 96.75 15 THR B CA 1
ATOM 711 C C . THR B 1 15 ? -10.602 19.375 2.768 1 96.75 15 THR B C 1
ATOM 713 O O . THR B 1 15 ? -10.992 18.234 2.521 1 96.75 15 THR B O 1
ATOM 716 N N . SER B 1 16 ? -9.766 20 1.995 1 98.12 16 SER B N 1
ATOM 717 C CA . SER B 1 16 ? -9.258 19.391 0.766 1 98.12 16 SER B CA 1
ATOM 718 C C . SER B 1 16 ? -8.375 18.188 1.064 1 98.12 16 SER B C 1
ATOM 720 O O . SER B 1 16 ? -8.414 17.188 0.344 1 98.12 16 SER B O 1
ATOM 722 N N . ARG B 1 17 ? -7.609 18.344 2.113 1 97.88 17 ARG B N 1
ATOM 723 C CA . ARG B 1 17 ? -6.699 17.266 2.5 1 97.88 17 ARG B CA 1
ATOM 724 C C . ARG B 1 17 ? -7.477 16 2.889 1 97.88 17 ARG B C 1
ATOM 726 O O . ARG B 1 17 ? -7.07 14.891 2.553 1 97.88 17 ARG B O 1
ATOM 733 N N . ARG B 1 18 ? -8.492 16.203 3.504 1 97.44 18 ARG B N 1
ATOM 734 C CA . ARG B 1 18 ? -9.32 15.078 3.924 1 97.44 18 ARG B CA 1
ATOM 735 C C . ARG B 1 18 ? -9.992 14.422 2.725 1 97.44 18 ARG B C 1
ATOM 737 O O . ARG B 1 18 ? -10.094 13.188 2.658 1 97.44 18 ARG B O 1
ATOM 744 N N . VAL B 1 19 ? -10.484 15.227 1.836 1 98.25 19 VAL B N 1
ATOM 745 C CA . VAL B 1 19 ? -11.141 14.703 0.643 1 98.25 19 VAL B CA 1
ATOM 746 C C . VAL B 1 19 ? -10.125 13.922 -0.195 1 98.25 19 VAL B C 1
ATOM 748 O O . VAL B 1 19 ? -10.422 12.82 -0.667 1 98.25 19 VAL B O 1
ATOM 751 N N . THR B 1 20 ? -8.961 14.477 -0.417 1 98.19 20 THR B N 1
ATOM 752 C CA . THR B 1 20 ? -7.906 13.828 -1.188 1 98.19 20 THR B CA 1
ATOM 753 C C . THR B 1 20 ? -7.473 12.523 -0.521 1 98.19 20 THR B C 1
ATOM 755 O O . THR B 1 20 ? -7.27 11.508 -1.196 1 98.19 20 THR B O 1
ATOM 758 N N . PHE B 1 21 ? -7.379 12.555 0.77 1 98.62 21 PHE B N 1
ATOM 759 C CA . PHE B 1 21 ? -7.027 11.328 1.484 1 98.62 21 PHE B CA 1
ATOM 760 C C . PHE B 1 21 ? -8 10.203 1.141 1 98.62 21 PHE B C 1
ATOM 762 O O . PHE B 1 21 ? -7.578 9.094 0.817 1 98.62 21 PHE B O 1
ATOM 769 N N . SER B 1 22 ? -9.234 10.516 1.208 1 98.12 22 SER B N 1
ATOM 770 C CA . SER B 1 22 ? -10.242 9.492 0.958 1 98.12 22 SER B CA 1
ATOM 771 C C . SER B 1 22 ? -10.117 8.922 -0.451 1 98.12 22 SER B C 1
ATOM 773 O O . SER B 1 22 ? -10.18 7.707 -0.645 1 98.12 22 SER B O 1
ATOM 775 N N . LYS B 1 23 ? -9.922 9.766 -1.374 1 98.25 23 LYS B N 1
ATOM 776 C CA . LYS B 1 23 ? -9.812 9.344 -2.768 1 98.25 23 LYS B CA 1
ATOM 777 C C . LYS B 1 23 ? -8.547 8.516 -2.994 1 98.25 23 LYS B C 1
ATOM 779 O O . LYS B 1 23 ? -8.602 7.441 -3.596 1 98.25 23 LYS B O 1
ATOM 784 N N . GLN B 1 24 ? -7.477 9.055 -2.459 1 98.56 24 GLN B N 1
ATOM 785 C CA . GLN B 1 24 ? -6.191 8.406 -2.68 1 98.56 24 GLN B CA 1
ATOM 786 C C . GLN B 1 24 ? -6.094 7.098 -1.904 1 98.56 24 GLN B C 1
ATOM 788 O O . GLN B 1 24 ? -5.469 6.141 -2.367 1 98.56 24 GLN B O 1
ATOM 793 N N . MET B 1 25 ? -6.668 7.094 -0.785 1 98.69 25 MET B N 1
ATOM 794 C CA . MET B 1 25 ? -6.637 5.867 0.011 1 98.69 25 MET B CA 1
ATOM 795 C C . MET B 1 25 ? -7.402 4.746 -0.68 1 98.69 25 MET B C 1
ATOM 797 O O . MET B 1 25 ? -6.938 3.609 -0.732 1 98.69 25 MET B O 1
ATOM 801 N N . LYS B 1 26 ? -8.531 5.027 -1.243 1 98.56 26 LYS B N 1
ATOM 802 C CA . LYS B 1 26 ? -9.312 4.047 -1.99 1 98.56 26 LYS B CA 1
ATOM 803 C C . LYS B 1 26 ? -8.531 3.521 -3.191 1 98.56 26 LYS B C 1
ATOM 805 O O . LYS B 1 26 ? -8.547 2.322 -3.473 1 98.56 26 LYS B O 1
ATOM 810 N N . CYS B 1 27 ? -7.891 4.43 -3.869 1 98.5 27 CYS B N 1
ATOM 811 C CA . CYS B 1 27 ? -7.078 4.055 -5.02 1 98.5 27 CYS B CA 1
ATOM 812 C C . CYS B 1 27 ? -5.953 3.109 -4.609 1 98.5 27 CYS B C 1
ATOM 814 O O . CYS B 1 27 ? -5.711 2.104 -5.273 1 98.5 27 CYS B O 1
ATOM 816 N N . LEU B 1 28 ? -5.32 3.475 -3.539 1 98.88 28 LEU B N 1
ATOM 817 C CA . LEU B 1 28 ? -4.199 2.678 -3.047 1 98.88 28 LEU B CA 1
ATOM 818 C C . LEU B 1 28 ? -4.648 1.261 -2.709 1 98.88 28 LEU B C 1
ATOM 820 O O . LEU B 1 28 ? -4.008 0.289 -3.115 1 98.88 28 LEU B O 1
ATOM 824 N N . LEU B 1 29 ? -5.805 1.166 -2.029 1 98.81 29 LEU B N 1
ATOM 825 C CA . LEU B 1 29 ? -6.305 -0.147 -1.641 1 98.81 29 LEU B CA 1
ATOM 826 C C . LEU B 1 29 ? -6.727 -0.952 -2.865 1 98.81 29 LEU B C 1
ATOM 828 O O . LEU B 1 29 ? -6.496 -2.162 -2.928 1 98.81 29 LEU B O 1
ATOM 832 N N . LYS B 1 30 ? -7.332 -0.311 -3.787 1 98.5 30 LYS B N 1
ATOM 833 C CA . LYS B 1 30 ? -7.727 -0.992 -5.016 1 98.5 30 LYS B CA 1
ATOM 834 C C . LYS B 1 30 ? -6.508 -1.552 -5.75 1 98.5 30 LYS B C 1
ATOM 836 O O . LYS B 1 30 ? -6.539 -2.684 -6.238 1 98.5 30 LYS B O 1
ATOM 841 N N . LYS B 1 31 ? -5.438 -0.759 -5.773 1 98.62 31 LYS B N 1
ATOM 842 C CA . LYS B 1 31 ? -4.234 -1.199 -6.48 1 98.62 31 LYS B CA 1
ATOM 843 C C . LYS B 1 31 ? -3.57 -2.365 -5.754 1 98.62 31 LYS B C 1
ATOM 845 O O . LYS B 1 31 ? -2.986 -3.246 -6.391 1 98.62 31 LYS B O 1
ATOM 850 N N . ALA B 1 32 ? -3.613 -2.363 -4.461 1 98.81 32 ALA B N 1
ATOM 851 C CA . ALA B 1 32 ? -3.086 -3.496 -3.705 1 98.81 32 ALA B CA 1
ATOM 852 C C . ALA B 1 32 ? -3.877 -4.77 -4.004 1 98.81 32 ALA B C 1
ATOM 854 O O . ALA B 1 32 ? -3.297 -5.844 -4.156 1 98.81 32 ALA B O 1
ATOM 855 N N . PHE B 1 33 ? -5.203 -4.656 -4.062 1 98.62 33 PHE B N 1
ATOM 856 C CA . PHE B 1 33 ? -6.059 -5.793 -4.383 1 98.62 33 PHE B CA 1
ATOM 857 C C . PHE B 1 33 ? -5.754 -6.324 -5.777 1 98.62 33 PHE B C 1
ATOM 859 O O . PHE B 1 33 ? -5.633 -7.535 -5.973 1 98.62 33 PHE B O 1
ATOM 866 N N . VAL B 1 34 ? -5.664 -5.457 -6.695 1 98.38 34 VAL B N 1
ATOM 867 C CA . VAL B 1 34 ? -5.375 -5.824 -8.078 1 98.38 34 VAL B CA 1
ATOM 868 C C . VAL B 1 34 ? -4.047 -6.574 -8.148 1 98.38 34 VAL B C 1
ATOM 870 O O . VAL B 1 34 ? -3.965 -7.648 -8.75 1 98.38 34 VAL B O 1
ATOM 873 N N . LEU B 1 35 ? -3.062 -5.992 -7.512 1 98.5 35 LEU B N 1
ATOM 874 C CA . LEU B 1 35 ? -1.751 -6.629 -7.477 1 98.5 35 LEU B CA 1
ATOM 875 C C . LEU B 1 35 ? -1.847 -8.039 -6.914 1 98.5 35 LEU B C 1
ATOM 877 O O . LEU B 1 35 ? -1.283 -8.977 -7.484 1 98.5 35 LEU B O 1
ATOM 881 N N . SER B 1 36 ? -2.553 -8.188 -5.789 1 98.62 36 SER B N 1
ATOM 882 C CA . SER B 1 36 ? -2.68 -9.469 -5.113 1 98.62 36 SER B CA 1
ATOM 883 C C . SER B 1 36 ? -3.328 -10.516 -6.023 1 98.62 36 SER B C 1
ATOM 885 O O . SER B 1 36 ? -2.91 -11.672 -6.043 1 98.62 36 SER B O 1
ATOM 887 N N . VAL B 1 37 ? -4.305 -10.125 -6.77 1 98.06 37 VAL B N 1
ATOM 888 C CA . VAL B 1 37 ? -5.055 -11.062 -7.598 1 98.06 37 VAL B CA 1
ATOM 889 C C . VAL B 1 37 ? -4.273 -11.367 -8.875 1 98.06 37 VAL B C 1
ATOM 891 O O . VAL B 1 37 ? -4.066 -12.531 -9.227 1 98.06 37 VAL B O 1
ATOM 894 N N . LEU B 1 38 ? -3.764 -10.359 -9.492 1 97.88 38 LEU B N 1
ATOM 895 C CA . LEU B 1 38 ? -3.092 -10.555 -10.773 1 97.88 38 LEU B CA 1
ATOM 896 C C . LEU B 1 38 ? -1.812 -11.367 -10.594 1 97.88 38 LEU B C 1
ATOM 898 O O . LEU B 1 38 ? -1.472 -12.188 -11.445 1 97.88 38 LEU B O 1
ATOM 902 N N . CYS B 1 39 ? -1.153 -11.078 -9.523 1 98.31 39 CYS B N 1
ATOM 903 C CA . CYS B 1 39 ? 0.19 -11.633 -9.414 1 98.31 39 CYS B CA 1
ATOM 904 C C . CYS B 1 39 ? 0.244 -12.734 -8.359 1 98.31 39 CYS B C 1
ATOM 906 O O . CYS B 1 39 ? 1.292 -13.344 -8.148 1 98.31 39 CYS B O 1
ATOM 908 N N . HIS B 1 40 ? -0.855 -12.969 -7.668 1 97.56 40 HIS B N 1
ATOM 909 C CA . HIS B 1 40 ? -0.921 -13.977 -6.621 1 97.56 40 HIS B CA 1
ATOM 910 C C . HIS B 1 40 ? 0.227 -13.82 -5.629 1 97.56 40 HIS B C 1
ATOM 912 O O . HIS B 1 40 ? 0.959 -14.773 -5.363 1 97.56 40 HIS B O 1
ATOM 918 N N . VAL B 1 41 ? 0.346 -12.672 -5.145 1 97.75 41 VAL B N 1
ATOM 919 C CA . VAL B 1 41 ? 1.403 -12.391 -4.184 1 97.75 41 VAL B CA 1
ATOM 920 C C . VAL B 1 41 ? 0.79 -11.898 -2.871 1 97.75 41 VAL B C 1
ATOM 922 O O . VAL B 1 41 ? -0.385 -11.531 -2.83 1 97.75 41 VAL B O 1
ATOM 925 N N . GLU B 1 42 ? 1.626 -11.961 -1.809 1 97.94 42 GLU B N 1
ATOM 926 C CA . GLU B 1 42 ? 1.228 -11.422 -0.511 1 97.94 42 GLU B CA 1
ATOM 927 C C . GLU B 1 42 ? 1.532 -9.93 -0.415 1 97.94 42 GLU B C 1
ATOM 929 O O . GLU B 1 42 ? 2.65 -9.5 -0.702 1 97.94 42 GLU B O 1
ATOM 934 N N . VAL B 1 43 ? 0.538 -9.211 -0.092 1 98.56 43 VAL B N 1
ATOM 935 C CA . VAL B 1 43 ? 0.668 -7.758 0.003 1 98.56 43 VAL B CA 1
ATOM 936 C C . VAL B 1 43 ? -0.172 -7.238 1.168 1 98.56 43 VAL B C 1
ATOM 938 O O . VAL B 1 43 ? -1.262 -7.754 1.433 1 98.56 43 VAL B O 1
ATOM 941 N N . GLY B 1 44 ? 0.349 -6.301 1.895 1 98.62 44 GLY B N 1
ATOM 942 C CA . GLY B 1 44 ? -0.341 -5.594 2.963 1 98.62 44 GLY B CA 1
ATOM 943 C C . GLY B 1 44 ? -0.185 -4.086 2.881 1 98.62 44 GLY B C 1
ATOM 944 O O . GLY B 1 44 ? 0.892 -3.586 2.549 1 98.62 44 GLY B O 1
ATOM 945 N N . VAL B 1 45 ? -1.267 -3.359 3.117 1 98.75 45 VAL B N 1
ATOM 946 C CA . VAL B 1 45 ? -1.301 -1.902 3.199 1 98.75 45 VAL B CA 1
ATOM 947 C C . VAL B 1 45 ? -1.993 -1.475 4.492 1 98.75 45 VAL B C 1
ATOM 949 O O . VAL B 1 45 ? -3.012 -2.053 4.879 1 98.75 45 VAL B O 1
ATOM 952 N N . ILE B 1 46 ? -1.421 -0.49 5.098 1 98.12 46 ILE B N 1
ATOM 953 C CA . ILE B 1 46 ? -2.062 0.092 6.273 1 98.12 46 ILE B CA 1
ATOM 954 C C . ILE B 1 46 ? -1.828 1.602 6.293 1 98.12 46 ILE B C 1
ATOM 956 O O . ILE B 1 46 ? -0.728 2.07 5.992 1 98.12 46 ILE B O 1
ATOM 960 N N . ALA B 1 47 ? -2.842 2.35 6.613 1 98.25 47 ALA B N 1
ATOM 961 C CA . ALA B 1 47 ? -2.715 3.797 6.758 1 98.25 47 ALA B CA 1
ATOM 962 C C . ALA B 1 47 ? -3.592 4.316 7.895 1 98.25 47 ALA B C 1
ATOM 964 O O . ALA B 1 47 ? -4.547 3.65 8.297 1 98.25 47 ALA B O 1
ATOM 965 N N . PHE B 1 48 ? -3.238 5.43 8.32 1 96.69 48 PHE B N 1
ATOM 966 C CA . PHE B 1 48 ? -3.939 6.07 9.43 1 96.69 48 PHE B CA 1
ATOM 967 C C . PHE B 1 48 ? -4.426 7.457 9.031 1 96.69 48 PHE B C 1
ATOM 969 O O . PHE B 1 48 ? -3.654 8.273 8.516 1 96.69 48 PHE B O 1
ATOM 976 N N . SER B 1 49 ? -5.684 7.691 9.289 1 95.88 49 SER B N 1
ATOM 977 C CA . SER B 1 49 ? -6.207 9.031 9.031 1 95.88 49 SER B CA 1
ATOM 978 C C . SER B 1 49 ? -5.84 9.992 10.156 1 95.88 49 SER B C 1
ATOM 980 O O . SER B 1 49 ? -5.367 9.57 11.211 1 95.88 49 SER B O 1
ATOM 982 N N . SER B 1 50 ? -6.117 11.25 9.812 1 93.31 50 SER B N 1
ATOM 983 C CA . SER B 1 50 ? -5.855 12.266 10.828 1 93.31 50 SER B CA 1
ATOM 984 C C . SER B 1 50 ? -6.789 12.109 12.023 1 93.31 50 SER B C 1
ATOM 986 O O . SER B 1 50 ? -6.484 12.586 13.117 1 93.31 50 SER B O 1
ATOM 988 N N . GLN B 1 51 ? -7.91 11.43 11.789 1 92.56 51 GLN B N 1
ATOM 989 C CA . GLN B 1 51 ? -8.883 11.227 12.859 1 92.56 51 GLN B CA 1
ATOM 990 C C . GLN B 1 51 ? -8.602 9.93 13.609 1 92.56 51 GLN B C 1
ATOM 992 O O . GLN B 1 51 ? -9.32 9.578 14.555 1 92.56 51 GLN B O 1
ATOM 997 N N . GLY B 1 52 ? -7.664 9.172 13.18 1 89.88 52 GLY B N 1
ATOM 998 C CA . GLY B 1 52 ? -7.277 7.965 13.891 1 89.88 52 GLY B CA 1
ATOM 999 C C . GLY B 1 52 ? -7.91 6.707 13.32 1 89.88 52 GLY B C 1
ATOM 1000 O O . GLY B 1 52 ? -7.762 5.621 13.891 1 89.88 52 GLY B O 1
ATOM 1001 N N . LYS B 1 53 ? -8.594 6.906 12.305 1 94.19 53 LYS B N 1
ATOM 1002 C CA . LYS B 1 53 ? -9.172 5.738 11.648 1 94.19 53 LYS B CA 1
ATOM 1003 C C . LYS B 1 53 ? -8.109 4.93 10.914 1 94.19 53 LYS B C 1
ATOM 1005 O O . LYS B 1 53 ? -7.215 5.504 10.289 1 94.19 53 LYS B O 1
ATOM 1010 N N . VAL B 1 54 ? -8.281 3.586 11.031 1 95.75 54 VAL B N 1
ATOM 1011 C CA . VAL B 1 54 ? -7.324 2.695 10.383 1 95.75 54 VAL B CA 1
ATOM 1012 C C . VAL B 1 54 ? -7.91 2.17 9.07 1 95.75 54 VAL B C 1
ATOM 1014 O O . VAL B 1 54 ? -9.062 1.728 9.031 1 95.75 54 VAL B O 1
ATOM 1017 N N . TYR B 1 55 ? -7.168 2.248 7.98 1 97.56 55 TYR B N 1
ATOM 1018 C CA . TYR B 1 55 ? -7.469 1.657 6.68 1 97.56 55 TYR B CA 1
ATOM 1019 C C . TYR B 1 55 ? -6.441 0.592 6.316 1 97.56 55 TYR B C 1
ATOM 1021 O O . TYR B 1 55 ? -5.234 0.801 6.484 1 97.56 55 TYR B O 1
ATOM 1029 N N . ASP B 1 56 ? -6.953 -0.551 5.844 1 97.12 56 ASP B N 1
ATOM 1030 C CA . ASP B 1 56 ? -5.949 -1.57 5.551 1 97.12 56 ASP B CA 1
ATOM 1031 C C . ASP B 1 56 ? -6.461 -2.555 4.5 1 97.12 56 ASP B C 1
ATOM 1033 O O . ASP B 1 56 ? -7.656 -2.588 4.203 1 97.12 56 ASP B O 1
ATOM 1037 N N . PHE B 1 57 ? -5.609 -3.197 3.873 1 98.44 57 PHE B N 1
ATOM 1038 C CA . PHE B 1 57 ? -5.773 -4.352 2.998 1 98.44 57 PHE B CA 1
ATOM 1039 C C . PHE B 1 57 ? -4.664 -5.367 3.223 1 98.44 57 PHE B C 1
ATOM 1041 O O . PHE B 1 57 ? -3.502 -4.996 3.406 1 98.44 57 PHE B O 1
ATOM 1048 N N . ALA B 1 58 ? -5.051 -6.582 3.266 1 98 58 ALA B N 1
ATOM 1049 C CA . ALA B 1 58 ? -4.074 -7.668 3.338 1 98 58 ALA B CA 1
ATOM 1050 C C . ALA B 1 58 ? -4.535 -8.867 2.52 1 98 58 ALA B C 1
ATOM 1052 O O . ALA B 1 58 ? -5.688 -9.297 2.623 1 98 58 ALA B O 1
ATOM 1053 N N . SER B 1 59 ? -3.643 -9.312 1.643 1 97.25 59 SER B N 1
ATOM 1054 C CA . SER B 1 59 ? -3.967 -10.531 0.898 1 97.25 59 SER B CA 1
ATOM 1055 C C . SER B 1 59 ? -4.012 -11.742 1.815 1 97.25 59 SER B C 1
ATOM 1057 O O . SER B 1 59 ? -3.65 -11.656 2.99 1 97.25 59 SER B O 1
ATOM 1059 N N . SER B 1 60 ? -4.391 -12.875 1.166 1 90.44 60 SER B N 1
ATOM 1060 C CA . SER B 1 60 ? -4.52 -14.094 1.963 1 90.44 60 SER B CA 1
ATOM 1061 C C . SER B 1 60 ? -3.168 -14.539 2.514 1 90.44 60 SER B C 1
ATOM 1063 O O . SER B 1 60 ? -2.164 -14.523 1.799 1 90.44 60 SER B O 1
ATOM 1065 N N . CYS B 1 61 ? -2.969 -14.773 3.775 1 91.31 61 CYS B N 1
ATOM 1066 C CA . CYS B 1 61 ? -1.806 -15.328 4.461 1 91.31 61 CYS B CA 1
ATOM 1067 C C . CYS B 1 61 ? -0.713 -14.273 4.609 1 91.31 61 CYS B C 1
ATOM 1069 O O . CYS B 1 61 ? 0.453 -14.609 4.828 1 91.31 61 CYS B O 1
ATOM 1071 N N . PHE B 1 62 ? -1.049 -13.156 4.277 1 94.88 62 PHE B N 1
ATOM 1072 C CA . PHE B 1 62 ? -0.093 -12.062 4.375 1 94.88 62 PHE B CA 1
ATOM 1073 C C . PHE B 1 62 ? 0.62 -12.086 5.723 1 94.88 62 PHE B C 1
ATOM 1075 O O . PHE B 1 62 ? 1.84 -11.914 5.789 1 94.88 62 PHE B O 1
ATOM 1082 N N . PHE B 1 63 ? -0.067 -12.297 6.754 1 91.25 63 PHE B N 1
ATOM 1083 C CA . PHE B 1 63 ? 0.49 -12.195 8.094 1 91.25 63 PHE B CA 1
ATOM 1084 C C . PHE B 1 63 ? 1.455 -13.344 8.375 1 91.25 63 PHE B C 1
ATOM 1086 O O . PHE B 1 63 ? 2.41 -13.188 9.141 1 91.25 63 PHE B O 1
ATOM 1093 N N . LEU B 1 64 ? 1.163 -14.438 7.742 1 92.31 64 LEU B N 1
ATOM 1094 C CA . LEU B 1 64 ? 2.109 -15.547 7.844 1 92.31 64 LEU B CA 1
ATOM 1095 C C . LEU B 1 64 ? 3.449 -15.172 7.219 1 92.31 64 LEU B C 1
ATOM 1097 O O . LEU B 1 64 ? 4.504 -15.406 7.812 1 92.31 64 LEU B O 1
ATOM 1101 N N . SER B 1 65 ? 3.406 -14.633 6.09 1 92.69 65 SER B N 1
ATOM 1102 C CA . SER B 1 65 ? 4.617 -14.203 5.402 1 92.69 65 SER B CA 1
ATOM 1103 C C . SER B 1 65 ? 5.336 -13.102 6.184 1 92.69 65 SER B C 1
ATOM 1105 O O . SER B 1 65 ? 6.559 -13.133 6.32 1 92.69 65 SER B O 1
ATOM 1107 N N . LEU B 1 66 ? 4.598 -12.195 6.652 1 91.69 66 LEU B N 1
ATOM 1108 C CA . LEU B 1 66 ? 5.172 -11.102 7.434 1 91.69 66 LEU B CA 1
ATOM 1109 C C . LEU B 1 66 ? 5.887 -11.633 8.672 1 91.69 66 LEU B C 1
ATOM 1111 O O . LEU B 1 66 ? 6.988 -11.188 9 1 91.69 66 LEU B O 1
ATOM 1115 N N . SER B 1 67 ? 5.215 -12.523 9.391 1 90.19 67 SER B N 1
ATOM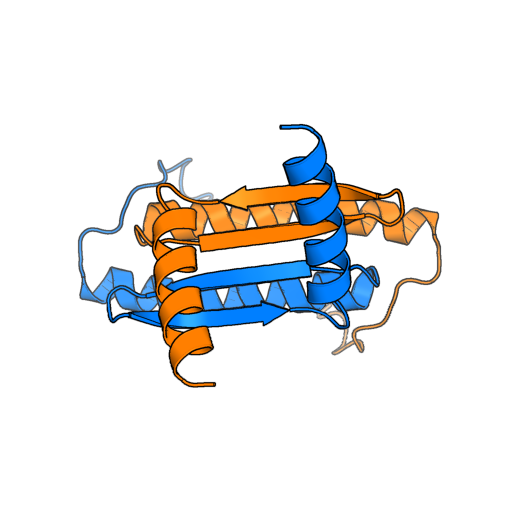 1116 C CA . SER B 1 67 ? 5.809 -13.117 10.586 1 90.19 67 SER B CA 1
ATOM 1117 C C . SER B 1 67 ? 7.145 -13.781 10.266 1 90.19 67 SER B C 1
ATOM 1119 O O . SER B 1 67 ? 8.086 -13.703 11.055 1 90.19 67 SER B O 1
ATOM 1121 N N . HIS B 1 68 ? 7.207 -14.43 9.156 1 89.88 68 HIS B N 1
ATOM 1122 C CA . HIS B 1 68 ? 8.43 -15.102 8.742 1 89.88 68 HIS B CA 1
ATOM 1123 C C . HIS B 1 68 ? 9.562 -14.102 8.539 1 89.88 68 HIS B C 1
ATOM 1125 O O . HIS B 1 68 ? 10.695 -14.336 8.977 1 89.88 68 HIS B O 1
ATOM 1131 N N . VAL B 1 69 ? 9.273 -13.078 7.969 1 86.31 69 VAL B N 1
ATOM 1132 C CA . VAL B 1 69 ? 10.273 -12.062 7.684 1 86.31 69 VAL B CA 1
ATOM 1133 C C . VAL B 1 69 ? 10.719 -11.398 8.984 1 86.31 69 VAL B C 1
ATOM 1135 O O . VAL B 1 69 ? 11.906 -11.125 9.172 1 86.31 69 VAL B O 1
ATOM 1138 N N . LEU B 1 70 ? 9.805 -11.055 9.828 1 82.62 70 LEU B N 1
ATOM 1139 C CA . LEU B 1 70 ? 10.109 -10.398 11.094 1 82.62 70 LEU B CA 1
ATOM 1140 C C . LEU B 1 70 ? 10.945 -11.312 11.984 1 82.62 70 LEU B C 1
ATOM 1142 O O . LEU B 1 70 ? 11.836 -10.844 12.703 1 82.62 70 LEU B O 1
ATOM 1146 N N . ASP B 1 71 ? 10.656 -12.539 12.023 1 82.25 71 ASP B N 1
ATOM 1147 C CA . ASP B 1 71 ? 11.422 -13.516 12.797 1 82.25 71 ASP B CA 1
ATOM 1148 C C . ASP B 1 71 ? 12.859 -13.617 12.289 1 82.25 71 ASP B C 1
ATOM 1150 O O . ASP B 1 71 ? 13.797 -13.711 13.078 1 82.25 71 ASP B O 1
ATOM 1154 N N . TYR B 1 72 ? 12.938 -13.555 11.031 1 72.44 72 TYR B N 1
ATOM 1155 C CA . TYR B 1 72 ? 14.266 -13.648 10.438 1 72.44 72 TYR B CA 1
ATOM 1156 C C . TYR B 1 72 ? 15.055 -12.367 10.68 1 72.44 72 TYR B C 1
ATOM 1158 O O . TYR B 1 72 ? 16.266 -12.414 10.938 1 72.44 72 TYR B O 1
ATOM 1166 N N . ALA B 1 73 ? 14.43 -11.227 10.602 1 69 73 ALA B N 1
ATOM 1167 C CA . ALA B 1 73 ? 15.109 -9.953 10.859 1 69 73 ALA B CA 1
ATOM 1168 C C . ALA B 1 73 ? 15.469 -9.812 12.336 1 69 73 ALA B C 1
ATOM 1170 O O . ALA B 1 73 ? 16.453 -9.164 12.68 1 69 73 ALA B O 1
ATOM 1171 N N . GLY B 1 74 ? 14.492 -10.07 13.141 1 58.56 74 GLY B N 1
ATOM 1172 C CA . GLY B 1 74 ? 14.789 -10.039 14.562 1 58.56 74 GLY B CA 1
ATOM 1173 C C . GLY B 1 74 ? 15.945 -10.945 14.953 1 58.56 74 GLY B C 1
ATOM 1174 O O . GLY B 1 74 ? 16.672 -10.648 15.898 1 58.56 74 GLY B O 1
ATOM 1175 N N . PHE B 1 75 ? 16 -12.102 14.281 1 47.84 75 PHE B N 1
ATOM 1176 C CA . PHE B 1 75 ? 17.109 -12.992 14.609 1 47.84 75 PHE B CA 1
ATOM 1177 C C . PHE B 1 75 ? 18.438 -12.391 14.148 1 47.84 75 PHE B C 1
ATOM 1179 O O . PHE B 1 75 ? 19.484 -12.672 14.734 1 47.84 75 PHE B O 1
ATOM 1186 N N . ARG B 1 76 ? 18.438 -11.648 13.102 1 42.22 76 ARG B N 1
ATOM 1187 C CA . ARG B 1 76 ? 19.734 -11.102 12.703 1 42.22 76 ARG B CA 1
ATOM 1188 C C . ARG B 1 76 ? 20.094 -9.883 13.539 1 42.22 76 ARG B C 1
ATOM 1190 O O . ARG B 1 76 ? 21.172 -9.312 13.383 1 42.22 76 ARG B O 1
ATOM 1197 N N . GLY B 1 77 ? 19.25 -9.344 14.305 1 37.62 77 GLY B N 1
ATOM 1198 C CA . GLY B 1 77 ? 19.75 -8.336 15.227 1 37.62 77 GLY B CA 1
ATOM 1199 C C . GLY B 1 77 ? 20.344 -8.93 16.484 1 37.62 77 GLY B C 1
ATOM 1200 O O . GLY B 1 77 ? 20.047 -10.078 16.844 1 37.62 77 GLY B O 1
#

Nearest PDB structures (foldseek):
  1egw-assembly1_B  TM=8.214E-01  e=2.892E-05  Homo sapiens
  3p57-assembly1_D  TM=8.143E-01  e=5.039E-05  Homo sapiens
  1mnm-assembly1_B  TM=9.327E-01  e=3.516E-04  Saccharomyces cerevisiae
  1hbx-assembly1_A  TM=7.520E-01  e=1.529E-04  Homo sapiens
  6wc2-assembly2_C  TM=7.834E-01  e=1.639E-04  Homo sapiens

Foldseek 3Di:
DPPPVPDDDQDDDPVVNVVVCVVVLVVVQVVQVVCCVVVVDWDKDWDADPVGDIDMDTDPCNVVVVVVVVVVVVVVD/DPPPVDDDDQDDDPVVNVVVCVVVLVVVQVVQVVCCVVVVDWDKDWDADPVGDIDMDTDPCNVVVVVVVVVVVVVVD

Sequence (154 aa):
MGRGKTELKRIDSSTSRRVTFSKQMKCLLKKAFVLSVLCHVEVGVIAFSSQGKVYDFASSCFFLSLSHVLDYAGFRGMGRGKTELKRIDSSTSRRVTFSKQMKCLLKKAFVLSVLCHVEVGVIAFSSQGKVYDFASSCFFLSLSHVLDYAGFRG

Radius of gyration: 16.91 Å; Cα contacts (8 Å, |Δi|>4): 184; chains: 2; bounding box: 35×41×51 Å